Protein AF-A0A350NQ78-F1 (afdb_monomer_lite)

Sequence (139 aa):
MKTLLLFENHPPELEDAFKAASVAVRRGGGIVCLCCLPIHCEAYDVAECWHEPMETIKKTALANSLEVEVLFRFYEARRALPERLGAGDIDLVIALQGGGSGNGSSVRPVFQWNRRKEAPCQCALLQIPRAALKEGKNK

Secondary structure (DSSP, 8-state):
-EEEEEEESSPPPHHHHHHHHHHHHTTTSEEEEEEE--GGGGGS-HHHHHHHHHHHHHHHHHTTT--EE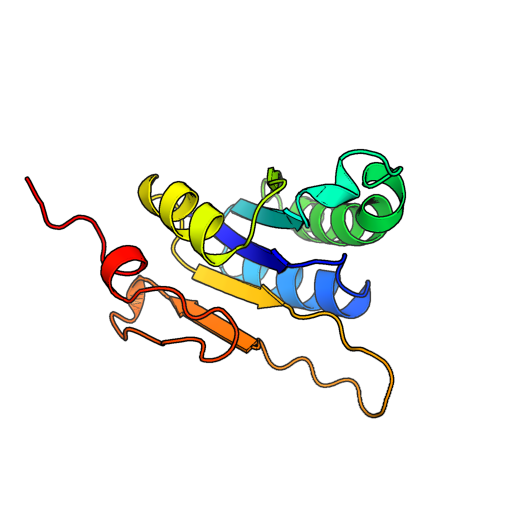EEEESS-HHHHHHHHHTTS-EEEEEEE----S-S------SEEEEGGG------TTT---HHHHS-----

pLDDT: mean 72.46, std 17.83, range [34.81, 94.19]

Radius of gyration: 14.55 Å; chains: 1; bounding box: 42×33×34 Å

Structure (mmCIF, N/CA/C/O backbone):
data_AF-A0A350NQ78-F1
#
_entry.id   AF-A0A350NQ78-F1
#
loop_
_atom_site.group_PDB
_atom_site.id
_atom_site.type_symbol
_atom_site.label_atom_id
_atom_site.label_alt_id
_atom_site.label_comp_id
_atom_site.label_asym_id
_atom_site.label_entity_id
_atom_site.label_seq_id
_atom_site.pdbx_PDB_ins_code
_atom_site.Cartn_x
_atom_site.Cartn_y
_atom_site.Cartn_z
_atom_site.occupancy
_atom_site.B_iso_or_equiv
_atom_site.auth_seq_id
_atom_site.auth_comp_id
_atom_site.auth_asym_id
_atom_site.auth_atom_id
_atom_site.pdbx_PDB_model_num
ATOM 1 N N . MET A 1 1 ? -9.685 -4.800 9.639 1.00 85.00 1 MET A N 1
ATOM 2 C CA . MET A 1 1 ? -9.695 -3.818 8.530 1.00 85.00 1 MET A CA 1
ATOM 3 C C . MET A 1 1 ? -8.286 -3.293 8.343 1.00 85.00 1 MET A C 1
ATOM 5 O O . MET A 1 1 ? -7.628 -3.048 9.349 1.00 85.00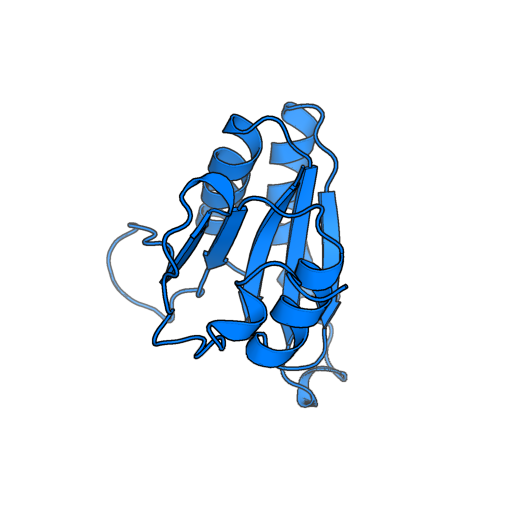 1 MET A O 1
ATOM 9 N N . LYS A 1 2 ? -7.819 -3.180 7.099 1.00 91.75 2 LYS A N 1
ATOM 10 C CA . LYS A 1 2 ? -6.434 -2.844 6.756 1.00 91.75 2 LYS A CA 1
ATOM 11 C C . LYS A 1 2 ? -6.351 -1.640 5.810 1.00 91.75 2 LYS A C 1
ATOM 13 O O . LYS A 1 2 ? -7.260 -1.402 5.013 1.00 91.75 2 LYS A O 1
ATOM 18 N N . THR A 1 3 ? -5.231 -0.923 5.875 1.00 90.38 3 THR A N 1
ATOM 19 C CA . THR A 1 3 ? -4.853 0.112 4.902 1.00 90.38 3 THR A CA 1
ATOM 20 C C . THR A 1 3 ? -3.876 -0.474 3.889 1.00 90.38 3 THR A C 1
ATOM 22 O O . THR A 1 3 ? -2.850 -1.026 4.273 1.00 90.38 3 THR A O 1
ATOM 25 N N . LEU A 1 4 ? -4.172 -0.332 2.601 1.00 92.50 4 LEU A N 1
ATOM 26 C CA . LEU A 1 4 ? -3.308 -0.753 1.507 1.00 92.50 4 LEU A CA 1
ATOM 27 C C . LEU A 1 4 ? -2.464 0.426 1.013 1.00 92.50 4 LEU A C 1
ATOM 29 O O . LEU A 1 4 ? -3.003 1.454 0.607 1.00 92.50 4 LEU A O 1
ATOM 33 N N . LEU A 1 5 ? -1.147 0.260 1.028 1.00 91.00 5 LEU A N 1
ATOM 34 C CA . LEU A 1 5 ? -0.170 1.152 0.420 1.00 91.00 5 LEU A CA 1
ATOM 35 C C . LEU A 1 5 ? 0.221 0.562 -0.934 1.00 91.00 5 LEU A C 1
ATOM 37 O O . LEU A 1 5 ? 0.800 -0.520 -0.992 1.00 91.00 5 LEU A O 1
ATOM 41 N N . LEU A 1 6 ? -0.159 1.232 -2.016 1.00 87.75 6 LEU A N 1
ATOM 42 C CA . LEU A 1 6 ? 0.116 0.792 -3.378 1.00 87.75 6 LEU A CA 1
ATOM 43 C C . LEU A 1 6 ? 1.356 1.509 -3.904 1.00 87.75 6 LEU A C 1
ATOM 45 O O . LEU A 1 6 ? 1.389 2.740 -3.943 1.00 87.75 6 LEU A O 1
ATOM 49 N N . PHE A 1 7 ? 2.320 0.721 -4.362 1.00 84.12 7 PHE A N 1
ATOM 50 C CA . PHE A 1 7 ? 3.548 1.184 -4.991 1.00 84.12 7 PHE A CA 1
ATOM 51 C C . PHE A 1 7 ? 3.650 0.566 -6.378 1.00 84.12 7 PHE A C 1
ATOM 53 O O . PHE A 1 7 ? 3.438 -0.637 -6.535 1.00 84.12 7 PHE A O 1
ATOM 60 N N . GLU A 1 8 ? 3.973 1.371 -7.383 1.00 78.38 8 GLU A N 1
ATOM 61 C CA . GLU A 1 8 ? 4.083 0.906 -8.762 1.00 78.38 8 GLU A CA 1
ATOM 62 C C . GLU A 1 8 ? 5.439 1.291 -9.354 1.00 78.38 8 GLU A C 1
ATOM 64 O O . GLU A 1 8 ? 5.908 2.417 -9.192 1.00 78.38 8 GLU A O 1
ATOM 69 N N . ASN A 1 9 ? 6.060 0.348 -10.059 1.00 72.94 9 ASN A N 1
ATOM 70 C CA . ASN A 1 9 ? 7.323 0.449 -10.794 1.00 72.94 9 ASN A CA 1
ATOM 71 C C . ASN A 1 9 ? 8.597 0.626 -9.956 1.00 72.94 9 ASN A C 1
ATOM 73 O O . ASN A 1 9 ? 9.659 0.194 -10.396 1.00 72.94 9 ASN A O 1
ATOM 77 N N . HIS A 1 10 ? 8.522 1.231 -8.774 1.00 73.12 10 HIS A N 1
ATOM 78 C CA . HIS A 1 10 ? 9.692 1.593 -7.978 1.00 73.12 10 HIS A CA 1
ATOM 79 C C . HIS A 1 10 ? 9.346 1.738 -6.491 1.00 73.12 10 HIS A C 1
ATOM 81 O O . HIS A 1 10 ? 8.189 2.028 -6.158 1.00 73.12 10 HIS A O 1
ATOM 87 N N . PRO A 1 11 ? 10.330 1.526 -5.596 1.00 76.50 11 PRO A N 1
ATOM 88 C CA . PRO A 1 11 ? 10.147 1.775 -4.176 1.00 76.50 11 PRO A CA 1
ATOM 89 C C . PRO A 1 11 ? 9.880 3.268 -3.911 1.00 76.50 11 PRO A C 1
ATOM 91 O O . PRO A 1 11 ? 10.403 4.123 -4.630 1.00 76.50 11 PRO A O 1
ATOM 94 N N . PRO A 1 12 ? 9.080 3.605 -2.884 1.00 78.94 12 PRO A N 1
ATOM 95 C CA . PRO A 1 12 ? 8.903 4.991 -2.464 1.00 78.94 12 PRO A CA 1
ATOM 96 C C . PRO A 1 12 ? 10.183 5.520 -1.802 1.00 78.94 12 PRO A C 1
ATOM 98 O O . PRO A 1 12 ? 10.988 4.749 -1.273 1.00 78.94 12 PRO A O 1
ATOM 101 N N . GLU A 1 13 ? 10.327 6.841 -1.734 1.00 82.88 13 GLU A N 1
ATOM 102 C CA . GLU A 1 13 ? 11.330 7.452 -0.862 1.00 82.88 13 GLU A CA 1
ATOM 103 C C . GLU A 1 13 ? 11.038 7.131 0.618 1.00 82.88 13 GLU A C 1
ATOM 105 O O . GLU A 1 13 ? 9.894 6.880 1.015 1.00 82.88 13 GLU A O 1
ATOM 110 N N . LEU A 1 14 ? 12.070 7.161 1.470 1.00 84.25 14 LEU A N 1
ATOM 111 C CA . LEU A 1 14 ? 11.932 6.843 2.900 1.00 84.25 14 LEU A CA 1
ATOM 112 C C . LEU A 1 14 ? 10.957 7.785 3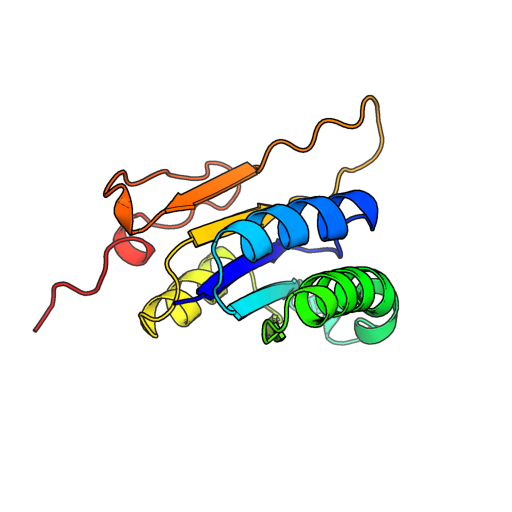.622 1.00 84.25 14 LEU A C 1
ATOM 114 O O . LEU A 1 14 ? 10.168 7.343 4.461 1.00 84.25 14 LEU A O 1
ATOM 118 N N . GLU A 1 15 ? 10.978 9.077 3.281 1.00 82.88 15 GLU A N 1
ATOM 119 C CA . GLU A 1 15 ? 10.063 10.068 3.859 1.00 82.88 15 GLU A CA 1
ATOM 120 C C . GLU A 1 15 ? 8.599 9.757 3.493 1.00 82.88 15 GLU A C 1
ATOM 122 O O . GLU A 1 15 ? 7.700 9.852 4.336 1.00 82.88 15 GLU A O 1
ATOM 127 N N . ASP A 1 16 ? 8.361 9.313 2.259 1.00 80.94 16 ASP A N 1
ATOM 128 C CA . ASP A 1 16 ? 7.032 8.971 1.750 1.00 80.94 16 ASP A CA 1
ATOM 129 C C . ASP A 1 16 ? 6.499 7.695 2.394 1.00 80.94 16 ASP A C 1
ATOM 131 O O . ASP A 1 16 ? 5.343 7.641 2.831 1.00 80.94 16 ASP A O 1
ATOM 135 N N . ALA A 1 17 ? 7.367 6.689 2.520 1.00 84.38 17 ALA A N 1
ATOM 136 C CA . ALA A 1 17 ? 7.086 5.453 3.231 1.00 84.38 17 ALA A CA 1
ATOM 137 C C . ALA A 1 17 ? 6.670 5.736 4.686 1.00 84.38 17 ALA A C 1
ATOM 139 O O . ALA A 1 17 ? 5.647 5.228 5.157 1.00 84.38 17 ALA A O 1
ATOM 140 N N . PHE A 1 18 ? 7.402 6.618 5.378 1.00 86.50 18 PHE A N 1
ATOM 141 C CA . PHE A 1 18 ? 7.089 7.037 6.744 1.00 86.50 18 PHE A CA 1
ATOM 142 C C . PHE A 1 18 ? 5.752 7.790 6.845 1.00 86.50 18 PHE A C 1
ATOM 144 O O . PHE A 1 18 ? 4.925 7.487 7.715 1.00 86.50 18 PHE A O 1
ATOM 151 N N . LYS A 1 19 ? 5.501 8.759 5.953 1.00 84.38 19 LYS A N 1
ATOM 152 C CA . LYS A 1 19 ? 4.249 9.538 5.930 1.00 84.38 19 LYS A CA 1
ATOM 153 C C . LYS A 1 19 ? 3.038 8.638 5.689 1.00 84.38 19 LYS A C 1
ATOM 155 O O . LYS A 1 19 ? 2.048 8.736 6.417 1.00 84.38 19 LYS A O 1
ATOM 160 N N . ALA A 1 20 ? 3.113 7.736 4.713 1.00 83.62 20 ALA A N 1
ATOM 161 C CA . ALA A 1 20 ? 2.026 6.810 4.410 1.00 83.62 20 ALA A CA 1
ATOM 162 C C . ALA A 1 20 ? 1.768 5.819 5.553 1.00 83.62 20 ALA A C 1
ATOM 164 O O . ALA A 1 20 ? 0.612 5.631 5.945 1.00 83.62 20 ALA A O 1
ATOM 165 N N . ALA A 1 21 ? 2.825 5.261 6.151 1.00 87.56 21 ALA A N 1
ATOM 166 C CA . ALA A 1 21 ? 2.702 4.410 7.331 1.00 87.56 21 ALA A CA 1
ATOM 167 C C . ALA A 1 21 ? 2.062 5.161 8.509 1.00 87.56 21 ALA A C 1
ATOM 169 O O . ALA A 1 21 ? 1.158 4.634 9.150 1.00 87.56 21 ALA A O 1
ATOM 170 N N . SER A 1 22 ? 2.438 6.420 8.744 1.00 87.56 22 SER A N 1
ATOM 171 C CA . SER A 1 22 ? 1.846 7.258 9.796 1.00 87.56 22 SER A CA 1
ATOM 172 C C . SER A 1 22 ? 0.345 7.497 9.594 1.00 87.56 22 SER A C 1
ATOM 174 O O . SER A 1 22 ? -0.424 7.499 10.557 1.00 87.56 22 SER A O 1
ATOM 176 N N . VAL A 1 23 ? -0.104 7.684 8.347 1.00 85.50 23 VAL A N 1
ATOM 177 C CA . VAL A 1 23 ? -1.537 7.805 8.027 1.00 85.50 23 VAL A CA 1
ATOM 178 C C . VAL A 1 23 ? -2.269 6.487 8.277 1.00 85.50 23 VAL A C 1
ATOM 180 O O . VAL A 1 23 ? -3.350 6.499 8.869 1.00 85.50 23 VAL A O 1
ATOM 183 N N . ALA A 1 24 ? -1.690 5.364 7.848 1.00 86.44 24 ALA A N 1
ATOM 184 C CA . ALA A 1 24 ? -2.260 4.035 8.056 1.00 86.44 24 ALA A CA 1
ATOM 185 C C . ALA A 1 24 ? -2.377 3.698 9.553 1.00 86.44 24 ALA A C 1
ATOM 187 O O . ALA A 1 24 ? -3.436 3.274 10.017 1.00 86.44 24 ALA A O 1
ATOM 188 N N . VAL A 1 25 ? -1.327 3.991 10.322 1.00 89.62 25 VAL A N 1
ATOM 189 C CA . VAL A 1 25 ? -1.254 3.769 11.769 1.00 89.62 25 VAL A CA 1
ATOM 190 C C . VAL A 1 25 ? -2.372 4.476 12.528 1.00 89.62 25 VAL A C 1
ATOM 192 O O . VAL A 1 25 ? -3.028 3.865 13.369 1.00 89.62 25 VAL A O 1
ATOM 195 N N . ARG A 1 26 ? -2.651 5.747 12.207 1.00 86.50 26 ARG A N 1
ATOM 196 C CA . ARG A 1 26 ? -3.705 6.536 12.877 1.00 86.50 26 ARG A CA 1
ATOM 197 C C . ARG A 1 26 ? -5.105 5.934 12.730 1.00 86.50 26 ARG A C 1
ATOM 199 O O . ARG A 1 26 ? -6.016 6.342 13.444 1.00 86.50 26 ARG A O 1
ATOM 206 N N . ARG A 1 27 ? -5.301 4.994 11.801 1.00 82.56 27 ARG A N 1
ATOM 207 C CA . ARG A 1 27 ? -6.574 4.282 11.623 1.00 82.56 27 ARG A CA 1
ATOM 208 C C . ARG A 1 27 ? -6.707 3.039 12.500 1.00 82.56 27 ARG A C 1
ATOM 210 O O . ARG A 1 27 ? -7.818 2.528 12.601 1.00 82.56 27 ARG A O 1
ATOM 217 N N . GLY A 1 28 ? -5.622 2.565 13.115 1.00 79.81 28 GLY A N 1
ATOM 218 C CA . GLY A 1 28 ? -5.645 1.434 14.046 1.00 79.81 28 GLY A CA 1
ATOM 219 C C . GLY A 1 28 ? -5.944 0.077 13.396 1.00 79.81 28 GLY A C 1
ATOM 220 O O . GLY A 1 28 ? -6.584 -0.764 14.017 1.00 79.81 28 GLY A O 1
ATOM 221 N N . GLY A 1 29 ? -5.529 -0.134 12.141 1.00 85.88 29 GLY A N 1
ATOM 222 C CA . GLY A 1 29 ? -5.681 -1.402 11.415 1.00 85.88 29 GLY A CA 1
ATOM 223 C C . GLY A 1 29 ? -4.382 -1.829 10.728 1.00 85.88 29 GLY A C 1
ATOM 224 O O . GLY A 1 29 ? -3.494 -1.003 10.544 1.00 85.88 29 GLY A O 1
ATOM 225 N N . GLY A 1 30 ? -4.267 -3.103 10.340 1.00 91.75 30 GLY A N 1
ATOM 226 C CA . GLY A 1 30 ? -3.057 -3.625 9.688 1.00 91.75 30 GLY A CA 1
ATOM 227 C C . GLY A 1 30 ? -2.712 -2.903 8.378 1.00 91.75 30 GLY A C 1
ATOM 228 O O . GLY A 1 30 ? -3.565 -2.264 7.757 1.00 91.75 30 GLY A O 1
ATOM 229 N N . ILE A 1 31 ? -1.461 -3.015 7.945 1.00 94.06 31 ILE A N 1
ATOM 230 C CA . ILE A 1 31 ? -0.953 -2.395 6.718 1.00 94.06 31 ILE A CA 1
ATOM 231 C C . ILE A 1 31 ? -0.689 -3.482 5.677 1.00 94.06 31 ILE A C 1
ATOM 233 O O . ILE A 1 31 ? -0.119 -4.521 5.990 1.00 94.06 31 ILE A O 1
ATOM 237 N N . VAL A 1 32 ? -1.083 -3.237 4.431 1.00 94.19 32 VAL A N 1
ATOM 238 C CA . VAL A 1 32 ? -0.725 -4.073 3.280 1.00 94.19 32 VAL A CA 1
ATOM 239 C C . VAL A 1 32 ? 0.092 -3.233 2.315 1.00 94.19 32 VAL A C 1
ATOM 241 O O . VAL A 1 32 ? -0.438 -2.299 1.727 1.00 94.19 32 VAL A O 1
ATOM 244 N N . CYS A 1 33 ? 1.360 -3.558 2.118 1.00 92.00 33 CYS A N 1
ATOM 245 C CA . CYS A 1 33 ? 2.179 -2.981 1.060 1.00 92.00 33 CYS A CA 1
ATOM 246 C C . CYS A 1 33 ? 1.996 -3.816 -0.210 1.00 92.00 33 CYS A C 1
ATOM 248 O O . CYS A 1 33 ? 2.390 -4.978 -0.241 1.00 92.00 33 CYS A O 1
ATOM 250 N N . LEU A 1 34 ? 1.391 -3.241 -1.247 1.00 90.81 34 LEU A N 1
ATOM 251 C CA . LEU A 1 34 ? 1.248 -3.862 -2.559 1.00 90.81 34 LEU A CA 1
ATOM 252 C C . LEU A 1 34 ? 2.275 -3.250 -3.518 1.00 90.81 34 LEU A C 1
ATOM 254 O O . LEU A 1 34 ? 2.086 -2.140 -4.012 1.00 90.81 34 LEU A O 1
ATOM 258 N N . CYS A 1 35 ? 3.354 -3.986 -3.762 1.00 87.00 35 CYS A N 1
ATOM 259 C CA . CYS A 1 35 ? 4.497 -3.578 -4.570 1.00 87.00 35 CYS A CA 1
ATOM 260 C C . CYS A 1 35 ? 4.371 -4.181 -5.975 1.00 87.00 35 CYS A C 1
ATOM 262 O O . CYS A 1 35 ? 4.628 -5.370 -6.174 1.00 87.00 35 CYS A O 1
ATOM 264 N N . CYS A 1 36 ? 3.937 -3.374 -6.942 1.00 82.50 36 CYS A N 1
ATOM 265 C CA . CYS A 1 36 ? 3.736 -3.780 -8.331 1.00 82.50 36 CYS A CA 1
ATOM 266 C C . CYS A 1 36 ? 4.964 -3.416 -9.170 1.00 82.50 36 CYS A C 1
ATOM 268 O O . CYS A 1 36 ? 5.345 -2.249 -9.247 1.00 82.50 36 CYS A O 1
ATOM 270 N N . LEU A 1 37 ? 5.576 -4.411 -9.800 1.00 76.06 37 LEU A N 1
ATOM 271 C CA . LEU A 1 37 ? 6.805 -4.304 -10.575 1.00 76.06 37 LEU A CA 1
ATOM 272 C C . LEU A 1 37 ? 6.549 -4.633 -12.050 1.00 76.06 37 LEU A C 1
ATOM 274 O O . LEU A 1 37 ? 5.671 -5.448 -12.351 1.00 76.06 37 LEU A O 1
ATOM 278 N N . PRO A 1 38 ? 7.336 -4.061 -12.977 1.00 65.12 38 PRO A N 1
ATOM 279 C CA . PRO A 1 38 ? 7.318 -4.477 -14.371 1.00 65.12 38 PRO A CA 1
ATOM 280 C C . PRO A 1 38 ? 7.678 -5.964 -14.488 1.00 65.12 38 PRO A C 1
ATOM 282 O O . PRO A 1 38 ? 8.580 -6.436 -13.797 1.00 65.12 38 PRO A O 1
ATOM 285 N N . ILE A 1 39 ? 7.037 -6.684 -15.414 1.00 57.97 39 ILE A N 1
ATOM 286 C CA . ILE A 1 39 ? 7.305 -8.113 -15.696 1.00 57.97 39 ILE A CA 1
ATOM 287 C C . ILE A 1 39 ? 8.797 -8.354 -16.014 1.00 57.97 39 ILE A C 1
ATOM 289 O O . ILE A 1 39 ? 9.357 -9.392 -15.688 1.00 57.97 39 ILE A O 1
ATOM 293 N N . HIS A 1 40 ? 9.488 -7.365 -16.589 1.00 56.56 40 HIS A N 1
ATOM 294 C CA . HIS A 1 40 ? 10.915 -7.457 -16.918 1.00 56.56 40 HIS A CA 1
ATOM 295 C C . HIS A 1 40 ? 11.861 -7.328 -15.710 1.00 56.56 40 HIS A C 1
ATOM 297 O O . HIS A 1 40 ? 13.060 -7.555 -15.852 1.00 56.56 40 HIS A O 1
ATOM 303 N N . CYS A 1 41 ? 11.349 -6.975 -14.527 1.00 52.66 41 CYS A N 1
ATOM 304 C CA . CYS A 1 41 ? 12.134 -6.876 -13.295 1.00 52.66 41 CYS A CA 1
ATOM 305 C C . CYS A 1 41 ? 12.262 -8.209 -12.540 1.00 52.66 41 CYS A C 1
ATOM 307 O O . CYS A 1 41 ? 12.917 -8.230 -11.502 1.00 52.66 41 CYS A O 1
ATOM 309 N N . GLU A 1 42 ? 11.711 -9.317 -13.057 1.00 52.22 42 GLU A N 1
ATOM 310 C CA . GLU A 1 42 ? 11.891 -10.670 -12.494 1.00 52.22 42 GLU A CA 1
ATOM 311 C C . GLU A 1 42 ? 13.374 -11.095 -12.375 1.00 52.22 42 GLU A C 1
ATOM 313 O O . GLU A 1 42 ? 13.681 -12.044 -11.659 1.00 52.22 42 GLU A O 1
ATOM 318 N N . ALA A 1 43 ? 14.297 -10.385 -13.040 1.00 48.59 43 ALA A N 1
ATOM 319 C CA . ALA A 1 43 ? 15.722 -10.715 -13.112 1.00 48.59 43 ALA A CA 1
ATOM 320 C C . ALA A 1 43 ? 16.656 -9.891 -12.197 1.00 48.59 43 ALA A C 1
ATOM 322 O O . ALA A 1 43 ? 17.849 -10.184 -12.161 1.00 48.59 43 ALA A O 1
ATOM 323 N N . TYR A 1 44 ? 16.167 -8.868 -11.487 1.00 47.50 44 TYR A N 1
ATOM 324 C CA . TYR A 1 44 ? 17.013 -8.000 -10.653 1.00 47.50 44 TYR A CA 1
ATOM 325 C C . TYR A 1 44 ? 16.734 -8.180 -9.163 1.00 47.50 44 TYR A C 1
ATOM 327 O O . TYR A 1 44 ? 15.669 -8.650 -8.775 1.00 47.50 44 TYR A O 1
ATOM 335 N N . ASP A 1 45 ? 17.703 -7.779 -8.342 1.00 56.97 45 ASP A N 1
ATOM 336 C CA . ASP A 1 45 ? 17.718 -7.785 -6.875 1.00 56.97 45 ASP A CA 1
ATOM 337 C C . ASP A 1 45 ? 16.663 -6.827 -6.272 1.00 56.97 45 ASP A C 1
ATOM 339 O O . ASP A 1 45 ? 16.942 -5.900 -5.514 1.00 56.97 45 ASP A O 1
ATOM 343 N N . VAL A 1 46 ? 15.397 -7.014 -6.657 1.00 55.22 46 VAL A N 1
ATOM 344 C CA . VAL A 1 46 ? 14.226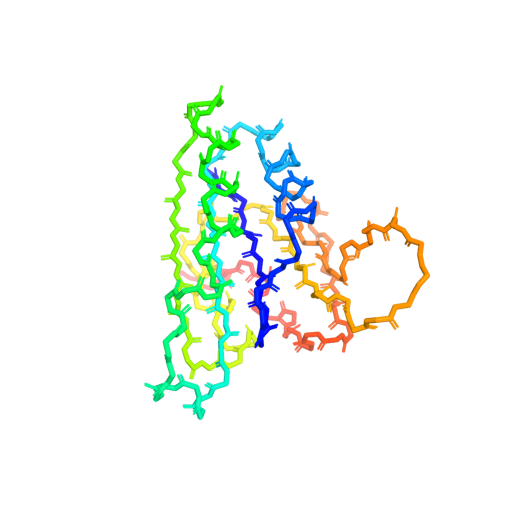 -6.233 -6.236 1.00 55.22 46 VAL A CA 1
ATOM 345 C C . VAL A 1 46 ? 14.093 -6.236 -4.709 1.00 55.22 46 VAL A C 1
ATOM 347 O O . VAL A 1 46 ? 13.491 -5.336 -4.135 1.00 55.22 46 VAL A O 1
ATOM 350 N N . ALA A 1 47 ? 14.685 -7.211 -4.019 1.00 59.75 47 ALA A N 1
ATOM 351 C CA . ALA A 1 47 ? 14.717 -7.236 -2.567 1.00 59.75 47 ALA A CA 1
ATOM 352 C C . ALA A 1 47 ? 15.495 -6.049 -1.965 1.00 59.75 47 ALA A C 1
ATOM 354 O O . ALA A 1 47 ? 15.036 -5.49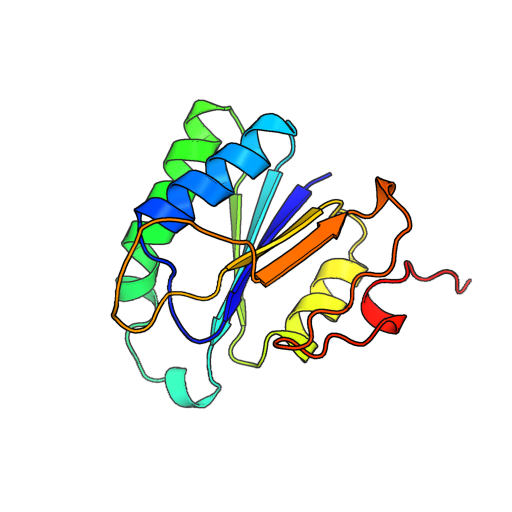0 -0.969 1.00 59.75 47 ALA A O 1
ATOM 355 N N . GLU A 1 48 ? 16.617 -5.626 -2.560 1.00 67.62 48 GLU A N 1
ATOM 356 C CA . GLU A 1 48 ? 17.506 -4.627 -1.948 1.00 67.62 48 GLU A CA 1
ATOM 357 C C . GLU A 1 48 ? 16.930 -3.209 -2.006 1.00 67.62 48 GLU A C 1
ATOM 359 O O . GLU A 1 48 ? 16.847 -2.530 -0.983 1.00 67.62 48 GLU A O 1
ATOM 364 N N . CYS A 1 49 ? 16.453 -2.760 -3.171 1.00 70.81 49 CYS A N 1
ATOM 365 C CA . CYS A 1 49 ? 15.941 -1.392 -3.307 1.00 70.81 49 CYS A CA 1
ATOM 366 C C . CYS A 1 49 ? 14.603 -1.170 -2.578 1.00 70.81 49 CYS A C 1
ATOM 368 O O . CYS A 1 49 ? 14.270 -0.042 -2.216 1.00 70.81 49 CYS A O 1
ATOM 370 N N . TRP A 1 50 ? 13.850 -2.240 -2.307 1.00 79.69 50 TRP A N 1
ATOM 371 C CA . TRP A 1 50 ? 12.617 -2.187 -1.518 1.00 79.69 50 TRP A CA 1
ATOM 372 C C . TRP A 1 50 ? 12.849 -2.412 -0.021 1.00 79.69 50 TRP A C 1
ATOM 374 O O . TRP A 1 50 ? 11.939 -2.155 0.769 1.00 79.69 50 TRP A O 1
ATOM 384 N N . HIS A 1 51 ? 14.040 -2.853 0.390 1.00 84.56 51 HIS A N 1
ATOM 385 C CA . HIS A 1 51 ? 14.333 -3.185 1.781 1.00 84.56 51 HIS A CA 1
ATOM 386 C C . HIS A 1 51 ? 14.143 -1.983 2.714 1.00 84.56 51 HIS A C 1
ATOM 388 O O . HIS A 1 51 ? 13.312 -2.039 3.621 1.00 84.56 51 HIS A O 1
ATOM 394 N N . GLU A 1 52 ? 14.852 -0.873 2.490 1.00 86.56 52 GLU A N 1
ATOM 395 C CA . GLU A 1 52 ? 14.824 0.268 3.418 1.00 86.56 52 GLU A CA 1
ATOM 396 C C . GLU A 1 52 ? 13.436 0.924 3.550 1.00 86.56 52 GLU A C 1
ATOM 398 O O . GLU A 1 52 ? 13.004 1.201 4.681 1.00 86.56 52 GLU A O 1
ATOM 403 N N . PRO A 1 53 ? 12.672 1.127 2.457 1.00 85.62 53 PRO A N 1
ATOM 404 C CA . PRO A 1 5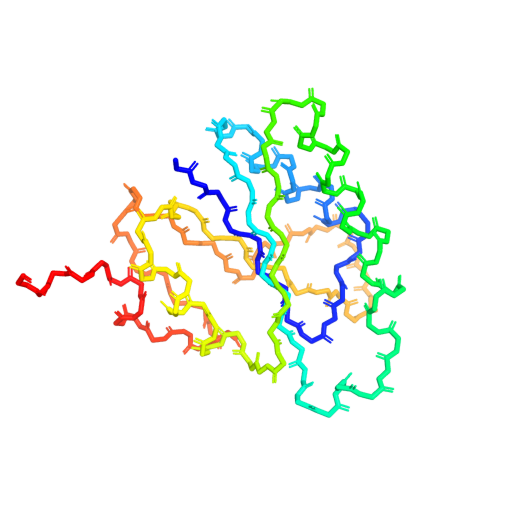3 ? 11.323 1.667 2.570 1.00 85.62 53 PRO A CA 1
ATOM 405 C C . PRO A 1 53 ? 10.355 0.695 3.251 1.00 85.62 53 PRO A C 1
ATOM 407 O O . PRO A 1 53 ? 9.523 1.123 4.056 1.00 85.62 53 PRO A O 1
ATOM 410 N N . MET A 1 54 ? 10.473 -0.616 3.004 1.00 89.44 54 MET A N 1
ATOM 411 C CA . MET A 1 54 ? 9.646 -1.606 3.702 1.00 89.44 54 MET A CA 1
ATOM 412 C C . MET A 1 54 ? 9.994 -1.687 5.190 1.00 89.44 54 MET A C 1
ATOM 414 O O . MET A 1 54 ? 9.088 -1.745 6.020 1.00 89.44 54 MET A O 1
ATOM 418 N N . GLU A 1 55 ? 11.274 -1.619 5.554 1.00 91.75 55 GLU A N 1
ATOM 419 C CA . GLU A 1 55 ? 11.710 -1.554 6.952 1.00 91.75 55 GLU A CA 1
ATOM 420 C C . GLU A 1 55 ? 11.211 -0.285 7.650 1.00 91.75 55 GLU A C 1
ATOM 422 O O . GLU A 1 55 ? 10.786 -0.337 8.805 1.00 91.75 55 GLU A O 1
ATOM 427 N N . THR A 1 56 ? 11.170 0.847 6.947 1.00 91.44 56 THR A N 1
ATOM 428 C CA . THR A 1 56 ? 10.587 2.094 7.467 1.00 91.44 56 THR A CA 1
ATOM 429 C C . THR A 1 56 ? 9.106 1.926 7.805 1.00 91.44 56 THR A C 1
ATOM 431 O O . THR A 1 56 ? 8.660 2.319 8.889 1.00 91.44 56 THR A O 1
ATOM 434 N N . ILE A 1 57 ? 8.339 1.284 6.920 1.00 91.12 57 ILE A N 1
ATOM 435 C CA . ILE A 1 57 ? 6.914 1.014 7.149 1.00 91.12 57 ILE A CA 1
ATOM 436 C C . ILE A 1 57 ? 6.734 0.034 8.310 1.00 91.12 57 ILE A C 1
ATOM 438 O O . ILE A 1 57 ? 5.945 0.304 9.216 1.00 91.12 57 ILE A O 1
ATOM 442 N N . LYS A 1 58 ? 7.498 -1.066 8.330 1.00 93.06 58 LYS A N 1
ATOM 443 C CA . LYS A 1 58 ? 7.449 -2.072 9.401 1.00 93.06 58 LYS A CA 1
ATOM 444 C C . LYS A 1 58 ? 7.777 -1.480 10.764 1.00 93.06 58 LYS A C 1
ATOM 446 O O . LYS A 1 58 ? 7.028 -1.714 11.704 1.00 93.06 58 LYS A O 1
ATOM 451 N N . LYS A 1 59 ? 8.839 -0.676 10.882 1.00 93.38 59 LYS A N 1
ATOM 452 C CA . LYS A 1 59 ? 9.203 -0.000 12.141 1.00 93.38 59 LYS A CA 1
ATOM 453 C C . LYS A 1 59 ? 8.086 0.922 12.623 1.00 93.38 59 LYS A C 1
ATOM 455 O O . LYS A 1 59 ? 7.724 0.890 13.797 1.00 93.38 59 LYS A O 1
ATOM 460 N N . THR A 1 60 ? 7.509 1.701 11.709 1.00 91.25 60 THR A N 1
ATOM 461 C CA . THR A 1 60 ? 6.405 2.621 12.022 1.00 91.25 60 THR A CA 1
ATOM 462 C C . THR A 1 60 ? 5.157 1.865 12.492 1.00 91.25 60 THR A C 1
ATOM 464 O O . THR A 1 60 ? 4.517 2.264 13.464 1.00 91.25 60 THR A O 1
ATOM 467 N N . ALA A 1 61 ? 4.828 0.745 11.846 1.00 91.31 61 ALA A N 1
ATOM 468 C CA . ALA A 1 61 ? 3.707 -0.112 12.220 1.00 91.31 61 ALA A CA 1
ATOM 469 C C . ALA A 1 61 ? 3.937 -0.839 13.554 1.00 91.31 61 ALA A C 1
ATOM 471 O O . ALA A 1 61 ? 3.052 -0.839 14.410 1.00 91.31 61 ALA A O 1
ATOM 472 N N . LEU A 1 62 ? 5.139 -1.389 13.761 1.00 91.12 62 LEU A N 1
ATOM 473 C CA . LEU A 1 62 ? 5.532 -2.101 14.978 1.00 91.12 62 LEU A CA 1
ATOM 474 C C . LEU A 1 62 ? 5.453 -1.198 16.209 1.00 91.12 62 LEU A C 1
ATOM 476 O O . LEU A 1 62 ? 4.910 -1.609 17.232 1.00 91.12 62 LEU A O 1
ATOM 480 N N . ALA A 1 63 ? 5.908 0.054 16.092 1.00 91.06 63 ALA A N 1
ATOM 481 C CA . ALA A 1 63 ? 5.785 1.057 17.153 1.00 91.06 63 ALA A CA 1
ATOM 482 C C . ALA A 1 63 ? 4.326 1.308 17.585 1.00 91.06 63 ALA A C 1
ATOM 484 O O . ALA A 1 63 ? 4.083 1.842 18.663 1.00 91.06 63 ALA A O 1
ATOM 485 N N . ASN A 1 64 ? 3.357 0.904 16.761 1.00 90.69 64 ASN A N 1
ATOM 486 C CA . ASN A 1 64 ? 1.926 1.044 17.006 1.00 90.69 64 ASN A CA 1
ATOM 487 C C . ASN A 1 64 ? 1.205 -0.310 17.117 1.00 90.69 64 ASN A C 1
ATOM 489 O O . ASN A 1 64 ? -0.022 -0.349 17.082 1.00 90.69 64 ASN A O 1
ATOM 493 N N . SER A 1 65 ? 1.949 -1.413 17.272 1.00 91.50 65 SER A N 1
ATOM 494 C CA . SER A 1 65 ? 1.412 -2.779 17.387 1.00 91.50 65 SER A CA 1
ATOM 495 C C . SER A 1 65 ? 0.526 -3.206 16.207 1.00 91.50 65 SER A C 1
ATOM 497 O O . SER A 1 65 ? -0.463 -3.915 16.387 1.00 91.50 65 SER A O 1
ATOM 499 N N . LEU A 1 66 ? 0.861 -2.762 14.993 1.00 91.38 66 LEU A N 1
ATOM 500 C CA . LEU A 1 66 ? 0.139 -3.120 13.772 1.00 91.38 66 LEU A CA 1
ATOM 501 C C . LEU A 1 66 ? 0.930 -4.128 12.939 1.00 91.38 66 LEU A C 1
ATOM 503 O O . LEU A 1 66 ? 2.145 -4.012 12.782 1.00 91.38 66 LEU A O 1
ATOM 507 N N . GLU A 1 67 ? 0.217 -5.088 12.355 1.00 92.50 67 GLU A N 1
ATOM 508 C CA . GLU A 1 67 ? 0.787 -6.049 11.412 1.00 92.50 67 GLU A CA 1
ATOM 509 C C . GLU A 1 67 ? 1.028 -5.413 10.038 1.00 92.50 67 GLU A C 1
ATOM 511 O O . GLU A 1 67 ? 0.231 -4.590 9.575 1.00 92.50 67 GLU A O 1
ATOM 516 N N . VAL A 1 68 ? 2.103 -5.839 9.369 1.00 93.25 68 VAL A N 1
ATOM 517 C CA . VAL A 1 68 ? 2.440 -5.432 7.999 1.00 93.25 68 VAL A CA 1
ATOM 518 C C . VAL A 1 68 ? 2.547 -6.660 7.107 1.00 93.25 68 VAL A C 1
ATOM 520 O O . VAL A 1 68 ? 3.351 -7.555 7.351 1.00 93.25 68 VAL A O 1
ATOM 523 N N . GLU A 1 69 ? 1.761 -6.669 6.040 1.00 93.69 69 GLU A N 1
ATOM 524 C CA . GLU A 1 69 ? 1.784 -7.664 4.973 1.00 93.69 69 GLU A CA 1
ATOM 525 C C . GLU A 1 69 ? 2.450 -7.036 3.742 1.00 93.69 69 GLU A C 1
ATOM 527 O O . GLU A 1 69 ? 2.004 -5.989 3.277 1.00 93.69 69 GLU A O 1
ATOM 532 N N . VAL A 1 70 ? 3.512 -7.641 3.204 1.00 90.69 70 VAL A N 1
ATOM 533 C CA . VAL A 1 70 ? 4.195 -7.144 1.994 1.00 90.69 70 VAL A CA 1
ATOM 534 C C . VAL A 1 70 ? 3.941 -8.108 0.842 1.00 90.69 70 VAL A C 1
ATOM 536 O O . VAL A 1 70 ? 4.262 -9.291 0.932 1.00 90.69 70 VAL A O 1
ATOM 539 N N . LEU A 1 71 ? 3.360 -7.602 -0.243 1.00 89.69 71 LEU A N 1
ATOM 540 C CA . LEU A 1 71 ? 2.978 -8.366 -1.423 1.00 89.69 71 LEU A CA 1
ATOM 541 C C . LEU A 1 71 ? 3.692 -7.819 -2.652 1.00 89.69 71 LEU A C 1
ATOM 543 O O . LEU A 1 71 ? 3.380 -6.728 -3.123 1.00 89.69 71 LEU A O 1
ATOM 547 N N . PHE A 1 72 ? 4.591 -8.617 -3.217 1.00 86.31 72 PHE A N 1
ATOM 548 C CA . PHE A 1 72 ? 5.187 -8.333 -4.517 1.00 86.31 72 PHE A CA 1
ATOM 549 C C . PHE A 1 72 ? 4.322 -8.912 -5.640 1.00 86.31 72 PHE A C 1
ATOM 551 O O . PHE A 1 72 ? 3.823 -10.039 -5.539 1.00 86.31 72 PHE A O 1
ATOM 558 N N . ARG A 1 73 ? 4.113 -8.128 -6.700 1.00 86.00 73 ARG A N 1
ATOM 559 C CA . ARG A 1 73 ? 3.426 -8.532 -7.931 1.00 86.00 73 ARG A CA 1
ATOM 560 C C . ARG A 1 73 ? 4.238 -8.083 -9.129 1.00 86.00 73 ARG A C 1
ATOM 562 O O . ARG A 1 73 ? 4.499 -6.899 -9.276 1.00 86.00 73 ARG A O 1
ATOM 569 N N . PHE A 1 74 ? 4.594 -9.013 -10.002 1.00 81.69 74 PHE A N 1
ATOM 570 C CA . PHE A 1 74 ? 5.356 -8.738 -11.224 1.00 81.69 74 PHE A CA 1
ATOM 571 C C . PHE A 1 74 ? 4.420 -8.399 -12.387 1.00 81.69 74 PHE A C 1
ATOM 573 O O . PHE A 1 74 ? 4.520 -8.947 -13.474 1.00 81.69 74 PHE A O 1
ATOM 580 N N . TYR A 1 75 ? 3.419 -7.565 -12.121 1.00 77.44 75 TYR A N 1
ATOM 581 C CA . TYR A 1 75 ? 2.490 -7.029 -13.106 1.00 77.44 75 TYR A CA 1
ATOM 582 C C . TYR A 1 75 ? 1.874 -5.732 -12.577 1.00 77.44 75 TYR A C 1
ATOM 584 O O . TYR A 1 75 ? 1.924 -5.440 -11.383 1.00 77.44 75 TYR A O 1
ATOM 592 N N . GLU A 1 76 ? 1.287 -4.953 -13.482 1.00 75.31 76 GLU A N 1
ATOM 593 C CA . GLU A 1 76 ? 0.801 -3.596 -13.218 1.00 75.31 76 GLU A CA 1
ATOM 594 C C . GLU A 1 76 ? -0.265 -3.525 -12.113 1.00 75.31 76 GLU A C 1
ATOM 596 O O . GLU A 1 76 ? -1.117 -4.415 -11.952 1.00 75.31 76 GLU A O 1
ATOM 601 N N . ALA A 1 77 ? -0.292 -2.387 -11.415 1.00 78.25 77 ALA A N 1
ATOM 602 C CA . ALA A 1 77 ? -1.191 -2.144 -10.292 1.00 78.25 77 ALA A CA 1
ATOM 603 C C . ALA A 1 77 ? -2.672 -2.256 -10.671 1.00 78.25 77 ALA A C 1
ATOM 605 O O . ALA A 1 77 ? -3.489 -2.715 -9.868 1.00 78.25 77 ALA A O 1
ATOM 606 N N . ARG A 1 78 ? -3.025 -1.901 -11.917 1.00 77.00 78 ARG A N 1
ATOM 607 C CA . ARG A 1 78 ? -4.398 -2.002 -12.440 1.00 77.00 78 ARG A CA 1
ATOM 608 C C . ARG A 1 78 ? -4.969 -3.421 -12.393 1.00 77.00 78 ARG A C 1
ATOM 610 O O . ARG A 1 78 ? -6.188 -3.569 -12.355 1.00 77.00 78 ARG A O 1
ATOM 617 N N . ARG A 1 79 ? -4.109 -4.446 -12.387 1.00 78.50 79 ARG A N 1
ATOM 618 C CA . ARG A 1 79 ? -4.498 -5.856 -12.262 1.00 78.50 79 ARG A CA 1
ATOM 619 C C . ARG A 1 79 ? -4.354 -6.364 -10.824 1.00 78.50 79 ARG A C 1
ATOM 621 O O . ARG A 1 79 ? -5.251 -7.046 -10.342 1.00 78.50 79 ARG A O 1
ATOM 628 N N . ALA A 1 80 ? -3.286 -5.987 -10.122 1.00 84.19 80 ALA A N 1
ATOM 629 C CA . ALA A 1 80 ? -3.017 -6.447 -8.755 1.00 84.19 80 ALA A CA 1
ATOM 630 C C . ALA A 1 80 ? -3.990 -5.889 -7.706 1.00 84.19 80 ALA A C 1
ATOM 632 O O . ALA A 1 80 ? -4.394 -6.592 -6.777 1.00 84.19 80 ALA A O 1
ATOM 633 N N . LEU A 1 81 ? -4.380 -4.619 -7.840 1.00 83.50 81 LEU A N 1
ATOM 634 C CA . LEU A 1 81 ? -5.251 -3.967 -6.870 1.00 83.50 81 LEU A CA 1
ATOM 635 C C . LEU A 1 81 ? -6.661 -4.592 -6.816 1.00 83.50 81 LEU A C 1
ATOM 637 O O . LEU A 1 81 ? -7.092 -4.905 -5.706 1.00 83.50 81 LEU A O 1
ATOM 641 N N . PRO A 1 82 ? -7.378 -4.824 -7.940 1.00 80.50 82 PRO A N 1
ATOM 642 C CA . PRO A 1 82 ? -8.671 -5.513 -7.918 1.00 80.50 82 PRO A CA 1
ATOM 643 C C . PRO A 1 82 ? -8.634 -6.873 -7.207 1.00 80.50 82 PRO A C 1
ATOM 645 O O . PRO A 1 82 ? -9.502 -7.157 -6.385 1.00 80.50 82 PRO A O 1
ATOM 648 N N . GLU A 1 83 ? -7.611 -7.691 -7.480 1.00 82.75 83 GLU A N 1
ATOM 649 C CA . GLU A 1 83 ? -7.432 -9.004 -6.844 1.00 82.75 83 GLU A CA 1
ATOM 650 C C . GLU A 1 83 ? -7.310 -8.865 -5.322 1.00 82.75 83 GLU A C 1
ATOM 652 O O . GLU A 1 83 ? -7.954 -9.599 -4.571 1.00 82.75 83 GLU A O 1
ATOM 657 N N . ARG A 1 84 ? -6.535 -7.876 -4.849 1.00 85.31 84 ARG A N 1
ATOM 658 C CA . ARG A 1 84 ? -6.362 -7.645 -3.412 1.00 85.31 84 ARG A CA 1
ATOM 659 C C . ARG A 1 84 ? -7.612 -7.073 -2.748 1.00 85.31 84 ARG A C 1
ATOM 661 O O . ARG A 1 84 ? -7.904 -7.449 -1.612 1.00 85.31 84 ARG A O 1
ATOM 668 N N . LEU A 1 85 ? -8.338 -6.183 -3.425 1.00 83.31 85 LEU A N 1
ATOM 669 C CA . LEU A 1 85 ? -9.592 -5.615 -2.920 1.00 83.31 85 LEU A CA 1
ATOM 670 C C . LEU A 1 85 ? -10.704 -6.668 -2.810 1.00 83.31 85 LEU A C 1
ATOM 672 O O . LEU A 1 85 ? -11.534 -6.568 -1.906 1.00 83.31 85 LEU A O 1
ATOM 676 N N . GLY A 1 86 ? -10.679 -7.706 -3.653 1.00 77.50 86 GLY A N 1
ATOM 677 C CA . GLY A 1 86 ? -11.619 -8.830 -3.606 1.00 77.50 86 GLY A CA 1
ATOM 678 C C . GLY A 1 86 ? -11.640 -9.595 -2.275 1.00 77.50 86 GLY A C 1
ATOM 679 O O . GLY A 1 86 ? -12.658 -10.192 -1.942 1.00 77.50 86 GLY A O 1
ATOM 680 N N . ALA A 1 87 ? -10.572 -9.528 -1.472 1.00 82.38 87 ALA A N 1
ATOM 681 C CA . ALA A 1 87 ? -10.525 -10.149 -0.144 1.00 82.38 87 ALA A CA 1
ATOM 682 C C . ALA A 1 87 ? -11.391 -9.431 0.915 1.00 82.38 87 ALA A C 1
ATOM 684 O O . ALA A 1 87 ? -11.632 -9.977 1.988 1.00 82.38 87 ALA A O 1
ATOM 685 N N . GLY A 1 88 ? -11.846 -8.201 0.645 1.00 83.31 88 GLY A N 1
ATOM 686 C CA . GLY A 1 88 ? -12.825 -7.500 1.483 1.00 83.31 88 GLY A CA 1
ATOM 687 C C . GLY A 1 88 ? -12.322 -6.975 2.837 1.00 83.31 88 GLY A C 1
ATOM 688 O O . GLY A 1 88 ? -13.119 -6.411 3.588 1.00 83.31 88 GLY A O 1
ATOM 689 N N . ASP A 1 89 ? -11.031 -7.096 3.157 1.00 86.94 89 ASP A N 1
ATOM 690 C CA . ASP A 1 89 ? -10.419 -6.632 4.416 1.00 86.94 89 ASP A CA 1
ATOM 691 C C . ASP A 1 89 ? -9.762 -5.237 4.321 1.00 86.94 89 ASP A C 1
ATOM 693 O O . ASP A 1 89 ? -9.387 -4.675 5.355 1.00 86.94 89 ASP A O 1
ATOM 697 N N . ILE A 1 90 ? -9.655 -4.659 3.116 1.00 88.19 90 ILE A N 1
ATOM 698 C CA . ILE A 1 90 ? -9.120 -3.309 2.869 1.00 88.19 90 ILE A CA 1
ATOM 699 C C . ILE A 1 90 ? -10.225 -2.251 2.993 1.00 88.19 90 ILE A C 1
ATOM 701 O O . ILE A 1 90 ? -11.299 -2.376 2.397 1.00 88.19 90 ILE A O 1
ATOM 705 N N . ASP A 1 91 ? -9.951 -1.175 3.735 1.00 84.56 91 ASP A N 1
ATOM 706 C CA . ASP A 1 91 ? -10.878 -0.046 3.899 1.00 84.56 91 ASP A CA 1
ATOM 707 C C . ASP A 1 91 ? -10.324 1.303 3.416 1.00 84.56 91 ASP A C 1
ATOM 709 O O . ASP A 1 91 ? -11.092 2.251 3.219 1.00 84.56 91 ASP A O 1
ATOM 713 N N . LEU A 1 92 ? -9.012 1.371 3.186 1.00 83.56 92 LEU A N 1
ATOM 714 C CA . LEU A 1 92 ? -8.299 2.520 2.649 1.00 83.56 92 LEU A CA 1
ATOM 715 C C . LEU A 1 92 ? -7.208 2.047 1.686 1.00 83.56 92 LEU A C 1
ATOM 717 O O . LEU A 1 92 ? -6.432 1.165 2.031 1.00 83.56 92 LEU A O 1
ATOM 721 N N . VAL A 1 93 ? -7.112 2.673 0.517 1.00 85.75 93 VAL A N 1
ATOM 722 C CA . VAL A 1 93 ? -5.974 2.552 -0.402 1.00 85.75 93 VAL A CA 1
ATOM 723 C C . VAL A 1 93 ? -5.284 3.908 -0.488 1.00 85.75 93 VAL A C 1
ATOM 725 O O . VAL A 1 93 ? -5.955 4.921 -0.689 1.00 85.75 93 VAL A O 1
ATOM 728 N N . ILE A 1 94 ? -3.962 3.920 -0.352 1.00 83.19 94 ILE A N 1
ATOM 729 C CA . ILE A 1 94 ? -3.085 5.071 -0.574 1.00 83.19 94 ILE A CA 1
ATOM 730 C C . ILE A 1 94 ? -2.097 4.663 -1.663 1.00 83.19 94 ILE A C 1
ATOM 732 O O . ILE A 1 94 ? -1.282 3.775 -1.434 1.00 83.19 94 ILE A O 1
ATOM 736 N N . ALA A 1 95 ? -2.169 5.285 -2.838 1.00 80.69 95 ALA A N 1
ATOM 737 C CA . ALA A 1 95 ? -1.158 5.077 -3.869 1.00 80.69 95 ALA A CA 1
ATOM 738 C C . ALA A 1 95 ? -0.068 6.140 -3.771 1.00 80.69 95 ALA A C 1
ATOM 740 O O . ALA A 1 95 ? -0.363 7.343 -3.746 1.00 80.69 95 ALA A O 1
ATOM 741 N N . LEU A 1 96 ? 1.175 5.676 -3.746 1.00 72.25 96 LEU A N 1
ATOM 742 C CA . LEU A 1 96 ? 2.364 6.509 -3.788 1.00 72.25 96 LEU A CA 1
ATOM 743 C C . LEU A 1 96 ? 3.039 6.323 -5.147 1.00 72.25 96 LEU A C 1
ATOM 745 O O . LEU A 1 96 ? 3.286 5.201 -5.584 1.00 72.25 96 LEU A O 1
ATOM 749 N N . GLN A 1 97 ? 3.317 7.437 -5.812 1.00 64.19 97 GLN A N 1
ATOM 750 C CA . GLN A 1 97 ? 4.190 7.485 -6.976 1.00 64.19 97 GLN A CA 1
ATOM 751 C C . GLN A 1 97 ? 5.492 8.095 -6.472 1.00 64.19 97 GLN A C 1
ATOM 753 O O . GLN A 1 97 ? 5.465 9.228 -5.993 1.00 64.19 97 GLN A O 1
ATOM 758 N N . GLY A 1 98 ? 6.596 7.351 -6.502 1.00 52.41 98 GLY A N 1
ATOM 759 C CA . GLY A 1 98 ? 7.890 7.953 -6.197 1.00 52.41 98 GLY A CA 1
ATOM 760 C C . GLY A 1 98 ? 8.205 9.040 -7.232 1.00 52.41 98 GLY A C 1
ATOM 761 O O . GLY A 1 98 ? 7.875 8.953 -8.422 1.00 52.41 98 GLY A O 1
ATOM 762 N N . GLY A 1 99 ? 8.726 10.153 -6.733 1.00 49.56 99 GLY A N 1
ATOM 763 C CA . GLY A 1 99 ? 9.013 11.322 -7.541 1.00 49.56 99 GLY A CA 1
ATOM 764 C C . GLY A 1 99 ? 10.283 11.114 -8.354 1.00 49.56 99 GLY A C 1
ATOM 765 O O . GLY A 1 99 ? 11.369 10.963 -7.807 1.00 49.56 99 GLY A O 1
ATOM 766 N N . GLY A 1 100 ? 10.172 11.188 -9.678 1.00 41.66 100 GLY A N 1
ATOM 767 C CA . GLY A 1 100 ? 11.314 11.545 -10.508 1.00 41.66 100 GLY A CA 1
ATOM 768 C C . GLY A 1 100 ? 11.663 13.014 -10.270 1.00 41.66 100 GLY A C 1
ATOM 769 O O . GLY A 1 100 ? 10.940 13.887 -10.731 1.00 41.66 100 GLY A O 1
ATOM 770 N N . SER A 1 101 ? 12.751 13.255 -9.535 1.00 44.34 101 SER A N 1
ATOM 771 C CA . SER A 1 101 ? 13.596 14.458 -9.525 1.00 44.34 101 SER A CA 1
ATOM 772 C C . SER A 1 101 ? 12.903 15.820 -9.739 1.00 44.34 101 SER A C 1
ATOM 774 O O . SER A 1 101 ? 12.712 16.256 -10.873 1.00 44.34 101 SER A O 1
ATOM 776 N N . GLY A 1 102 ? 12.685 16.576 -8.655 1.00 40.78 102 GLY A N 1
ATOM 777 C CA . GLY A 1 102 ? 12.592 18.042 -8.724 1.00 40.78 102 GLY A CA 1
ATOM 778 C C . GLY A 1 102 ? 11.527 18.691 -7.836 1.00 40.78 102 GLY A C 1
ATOM 779 O O . GLY A 1 102 ? 10.337 18.558 -8.084 1.00 40.78 102 GLY A O 1
ATOM 780 N N . ASN A 1 103 ? 11.996 19.503 -6.884 1.00 36.09 103 ASN A N 1
ATOM 781 C CA . ASN A 1 103 ? 11.281 20.551 -6.141 1.00 36.09 103 ASN A CA 1
ATOM 782 C C . ASN A 1 103 ? 10.103 20.160 -5.222 1.00 36.09 103 ASN A C 1
ATOM 784 O O . ASN A 1 103 ? 8.956 20.064 -5.642 1.00 36.09 103 ASN A O 1
ATOM 788 N N . GLY A 1 104 ? 10.379 20.192 -3.911 1.00 38.25 104 GLY A N 1
ATOM 789 C CA . GLY A 1 104 ? 9.397 20.530 -2.871 1.00 38.25 104 GLY A CA 1
ATOM 790 C C . GLY A 1 104 ? 8.641 19.343 -2.274 1.00 38.25 104 GLY A C 1
ATOM 791 O O . GLY A 1 104 ? 7.648 18.886 -2.829 1.00 38.25 104 GLY A O 1
ATOM 792 N N . SER A 1 105 ? 9.075 18.904 -1.084 1.00 36.47 105 SER A N 1
ATOM 793 C CA . SER A 1 105 ? 8.491 17.815 -0.280 1.00 36.47 105 SER A CA 1
ATOM 794 C C . SER A 1 105 ? 7.051 18.122 0.171 1.00 36.47 105 SER A C 1
ATOM 796 O O . SER A 1 105 ? 6.777 18.581 1.279 1.00 36.47 105 SER A O 1
ATOM 798 N N . SER A 1 106 ? 6.096 17.856 -0.715 1.00 35.84 106 SER A N 1
ATOM 799 C CA . SER A 1 106 ? 4.669 17.763 -0.418 1.00 35.84 106 SER A CA 1
ATOM 800 C C . SER A 1 106 ? 4.132 16.518 -1.118 1.00 35.84 106 SER A C 1
ATOM 802 O O . SER A 1 106 ? 3.728 16.570 -2.281 1.00 35.84 106 SER A O 1
ATOM 804 N N . VAL A 1 107 ? 4.086 15.404 -0.386 1.00 46.97 107 VAL A N 1
ATOM 805 C CA . VAL A 1 107 ? 3.398 14.184 -0.819 1.00 46.97 107 VAL A CA 1
ATOM 806 C C . VAL A 1 107 ? 1.931 14.512 -1.022 1.00 46.97 107 VAL A C 1
ATOM 808 O O . VAL A 1 107 ? 1.197 14.768 -0.064 1.00 46.97 107 VAL A O 1
ATOM 811 N N . ARG A 1 108 ? 1.481 14.480 -2.271 1.00 47.41 108 ARG A N 1
ATOM 812 C CA . ARG A 1 108 ? 0.061 14.336 -2.560 1.00 47.41 108 ARG A CA 1
ATOM 813 C C . ARG A 1 108 ? -0.164 12.875 -2.921 1.00 47.41 108 ARG A C 1
ATOM 815 O O . ARG A 1 108 ? 0.437 12.428 -3.896 1.00 47.41 108 ARG A O 1
ATOM 822 N N . PRO A 1 109 ? -0.982 12.117 -2.162 1.00 54.53 109 PRO A N 1
ATOM 823 C CA . PRO A 1 109 ? -1.398 10.802 -2.619 1.00 54.53 109 PRO A CA 1
ATOM 824 C C . PRO A 1 109 ? -1.985 10.976 -4.015 1.00 54.53 109 PRO A C 1
ATOM 826 O O . PRO A 1 109 ? -2.924 11.749 -4.210 1.00 54.53 109 PRO A O 1
ATOM 829 N N . VAL A 1 110 ? -1.408 10.279 -4.989 1.00 61.22 110 VAL A N 1
ATOM 830 C CA . VAL A 1 110 ? -1.887 10.330 -6.375 1.00 61.22 110 VAL A CA 1
ATOM 831 C C . VAL A 1 110 ? -3.290 9.725 -6.455 1.00 61.22 110 VAL A C 1
ATOM 833 O O . VAL A 1 110 ? -4.112 10.085 -7.298 1.00 61.22 110 VAL A O 1
ATOM 836 N N . PHE A 1 111 ? -3.591 8.842 -5.503 1.00 64.50 111 PHE A N 1
ATOM 837 C CA . PHE A 1 111 ? -4.895 8.254 -5.305 1.00 64.50 111 PHE A CA 1
ATOM 838 C C . PHE A 1 111 ? -5.126 7.909 -3.838 1.00 64.50 111 PHE A C 1
ATOM 840 O O . PHE A 1 111 ? -4.280 7.291 -3.190 1.00 64.50 111 PHE A O 1
ATOM 847 N N . GLN A 1 112 ? -6.309 8.262 -3.338 1.00 67.25 112 GLN A N 1
ATOM 848 C CA . GLN A 1 112 ? -6.794 7.810 -2.044 1.00 67.25 112 GLN A CA 1
ATOM 849 C C . GLN A 1 112 ? -8.231 7.313 -2.192 1.00 67.25 112 GLN A C 1
ATOM 851 O O . GLN A 1 112 ? -9.125 8.096 -2.515 1.00 67.25 112 GLN A O 1
ATOM 856 N N . TRP A 1 113 ? -8.465 6.028 -1.933 1.00 70.75 113 TRP A N 1
ATOM 857 C CA . TRP A 1 113 ? -9.805 5.434 -1.923 1.00 70.75 113 TRP A CA 1
ATOM 858 C C . TRP A 1 113 ? -10.171 4.975 -0.528 1.00 70.75 113 TRP A C 1
ATOM 860 O O . TRP A 1 113 ? -9.390 4.294 0.121 1.00 70.75 113 TRP A O 1
ATOM 870 N N . ASN A 1 114 ? -11.362 5.339 -0.064 1.00 70.75 114 ASN A N 1
ATOM 871 C CA . ASN A 1 114 ? -11.852 4.976 1.256 1.00 70.75 114 ASN A CA 1
ATOM 872 C C . ASN A 1 114 ? -13.226 4.332 1.110 1.00 70.75 114 ASN A C 1
ATOM 874 O O . ASN A 1 114 ? -14.196 5.015 0.773 1.00 70.75 114 ASN A O 1
ATOM 878 N N . ARG A 1 115 ? -13.304 3.035 1.416 1.00 69.00 115 ARG A N 1
ATOM 879 C CA . ARG A 1 115 ? -14.533 2.240 1.307 1.00 69.00 115 ARG A CA 1
ATOM 880 C C . ARG A 1 115 ? -15.684 2.850 2.105 1.00 69.00 115 ARG A C 1
ATOM 882 O O . ARG A 1 115 ? -16.811 2.879 1.632 1.00 69.00 115 ARG A O 1
ATOM 889 N N . ARG A 1 116 ? -15.392 3.420 3.280 1.00 68.00 116 ARG A N 1
ATOM 890 C CA . ARG A 1 116 ? -16.402 4.001 4.184 1.00 68.00 116 ARG A CA 1
ATOM 891 C C . ARG A 1 116 ? -17.015 5.304 3.673 1.00 68.00 116 ARG A C 1
ATOM 893 O O . ARG A 1 116 ? -17.992 5.766 4.246 1.00 68.00 116 ARG A O 1
ATOM 900 N N . LYS A 1 117 ? -16.410 5.940 2.667 1.00 63.53 117 LYS A N 1
ATOM 901 C CA . LYS A 1 117 ? -16.881 7.222 2.128 1.00 63.53 117 LYS A CA 1
ATOM 902 C C . LYS A 1 117 ? -17.762 7.069 0.886 1.00 63.53 117 LYS A C 1
ATOM 904 O O . LYS A 1 117 ? -18.185 8.094 0.369 1.00 63.53 117 LYS A O 1
ATOM 909 N N . GLU A 1 118 ? -17.989 5.843 0.393 1.00 52.72 118 GLU A N 1
ATOM 910 C CA . GLU A 1 118 ? -18.792 5.476 -0.799 1.00 52.72 118 GLU A CA 1
ATOM 911 C C . GLU A 1 118 ? -18.509 6.257 -2.103 1.00 52.72 118 GLU A C 1
ATOM 913 O O . GLU A 1 118 ? -19.108 5.974 -3.138 1.00 52.72 118 GLU A O 1
ATOM 918 N N . ALA A 1 119 ? -17.566 7.199 -2.111 1.00 49.03 119 ALA A N 1
ATOM 919 C CA . ALA A 1 119 ? -17.222 8.006 -3.266 1.00 49.03 119 ALA A CA 1
ATOM 920 C C . ALA A 1 119 ? -16.256 7.227 -4.180 1.00 49.03 119 ALA A C 1
ATOM 922 O O . ALA A 1 119 ? -15.115 6.961 -3.784 1.00 49.03 119 ALA A O 1
ATOM 923 N N . PRO A 1 120 ? -16.662 6.872 -5.414 1.00 48.31 120 PRO A N 1
ATOM 924 C CA . PRO A 1 120 ? -15.773 6.238 -6.374 1.00 48.31 120 PRO A CA 1
ATOM 925 C C . PRO A 1 120 ? -14.801 7.281 -6.934 1.00 48.31 120 PRO A C 1
ATOM 927 O O . PRO A 1 120 ? -15.086 7.940 -7.940 1.00 48.31 120 PRO A O 1
ATOM 930 N N . CYS A 1 121 ? -13.647 7.432 -6.291 1.00 46.41 121 CYS A N 1
ATOM 931 C CA . CYS A 1 121 ? -12.524 8.167 -6.857 1.00 46.41 121 CYS A CA 1
ATOM 932 C C . CYS A 1 121 ? -11.897 7.342 -7.996 1.00 46.41 121 CYS A C 1
ATOM 934 O O . CYS A 1 121 ? -11.678 6.141 -7.865 1.00 46.41 121 CYS A O 1
ATOM 936 N N . GLN A 1 122 ? -11.654 7.975 -9.145 1.00 43.88 122 GLN A N 1
ATOM 937 C CA . GLN A 1 122 ? -10.829 7.417 -10.218 1.00 43.88 122 GLN A CA 1
ATOM 938 C C . GLN A 1 122 ? -9.453 8.069 -10.128 1.00 43.88 122 GLN A C 1
ATOM 940 O O . GLN A 1 122 ? -9.352 9.293 -10.101 1.00 43.88 122 GLN A O 1
ATOM 945 N N . CYS A 1 123 ? -8.399 7.258 -10.089 1.00 46.78 123 CYS A N 1
ATOM 946 C CA . CYS A 1 123 ? -7.052 7.744 -10.350 1.00 46.78 123 CYS A CA 1
ATOM 947 C C . CYS A 1 123 ? -6.850 7.800 -11.864 1.00 46.78 123 CYS A C 1
ATOM 949 O O . CYS A 1 123 ? -6.846 6.750 -12.507 1.00 46.78 123 CYS A O 1
ATOM 951 N N . ALA A 1 124 ? -6.664 8.992 -12.432 1.00 41.66 124 ALA A N 1
ATOM 952 C CA . ALA A 1 124 ? -6.348 9.130 -13.855 1.00 41.66 124 ALA A CA 1
ATOM 953 C C . ALA A 1 124 ? -5.011 8.451 -14.224 1.00 41.66 124 ALA A C 1
ATOM 955 O O . ALA A 1 124 ? -4.860 7.990 -15.351 1.00 41.66 124 ALA A O 1
ATOM 956 N N . LEU A 1 125 ? -4.083 8.340 -13.263 1.00 45.16 125 LEU A N 1
ATOM 957 C CA . LEU A 1 125 ? -2.751 7.753 -13.448 1.00 45.16 125 LEU A CA 1
ATOM 958 C C . LEU A 1 125 ? -2.729 6.220 -13.333 1.00 45.16 125 LEU A C 1
ATOM 960 O O . LEU A 1 125 ? -1.989 5.582 -14.066 1.00 45.16 125 LEU A O 1
ATOM 964 N N . LEU A 1 126 ? -3.575 5.617 -12.490 1.00 52.50 126 LEU A N 1
ATOM 965 C CA . LEU A 1 126 ? -3.651 4.151 -12.343 1.00 52.50 126 LEU A CA 1
ATOM 966 C C . LEU A 1 126 ? -4.741 3.515 -13.225 1.00 52.50 126 LEU A C 1
ATOM 968 O O . LEU A 1 126 ? -4.811 2.294 -13.327 1.00 52.50 126 LEU A O 1
ATOM 972 N N . GLN A 1 127 ? -5.639 4.330 -13.803 1.00 53.91 127 GLN A N 1
ATOM 973 C CA . GLN A 1 127 ? -6.798 3.906 -14.608 1.00 53.91 127 GLN A CA 1
ATOM 974 C C . GLN A 1 127 ? -7.590 2.732 -13.994 1.00 53.91 127 GLN A C 1
ATOM 976 O O . GLN A 1 127 ? -8.137 1.893 -14.709 1.00 53.91 127 GLN A O 1
ATOM 981 N N . ILE A 1 128 ? -7.665 2.655 -12.658 1.00 55.03 128 ILE A N 1
ATOM 982 C CA . ILE A 1 128 ? -8.323 1.541 -11.964 1.00 55.03 128 ILE A CA 1
ATOM 983 C C . ILE A 1 128 ? -9.819 1.565 -12.311 1.00 55.03 128 ILE A C 1
ATOM 985 O O . ILE A 1 128 ? -10.499 2.563 -12.029 1.00 55.03 128 ILE A O 1
ATOM 989 N N . PRO A 1 129 ? -10.368 0.489 -12.906 1.00 51.56 129 PRO A N 1
ATOM 990 C CA . PRO A 1 129 ? -11.777 0.437 -13.257 1.00 51.56 129 PRO A CA 1
ATOM 991 C C . PRO A 1 129 ? -12.646 0.617 -12.013 1.00 51.56 129 PRO A C 1
ATOM 993 O O . PRO A 1 129 ? -12.451 -0.058 -11.006 1.00 51.56 129 PRO A O 1
ATOM 996 N N . ARG A 1 130 ? -13.677 1.468 -12.086 1.00 55.91 130 ARG A N 1
ATOM 997 C CA . ARG A 1 130 ? -14.637 1.654 -10.977 1.00 55.91 130 ARG A CA 1
ATOM 998 C C . ARG A 1 130 ? -15.266 0.340 -10.505 1.00 55.91 130 ARG A C 1
ATOM 1000 O O . ARG A 1 130 ? -15.609 0.228 -9.335 1.00 55.91 130 ARG A O 1
ATOM 1007 N N . ALA A 1 131 ? -15.410 -0.637 -11.400 1.00 56.84 131 ALA A N 1
ATOM 1008 C CA . ALA A 1 131 ? -15.903 -1.973 -11.079 1.00 56.84 131 ALA A CA 1
ATOM 1009 C C . ALA A 1 131 ? -15.013 -2.720 -10.069 1.00 56.84 131 ALA A C 1
ATOM 1011 O O . ALA A 1 131 ? -15.538 -3.493 -9.284 1.00 56.84 131 ALA A O 1
ATOM 1012 N N . ALA A 1 132 ? -13.706 -2.443 -10.039 1.00 55.66 132 ALA A N 1
ATOM 1013 C CA . ALA A 1 132 ? -12.774 -3.025 -9.073 1.00 55.66 132 ALA A CA 1
ATOM 1014 C C . ALA A 1 132 ? -12.832 -2.367 -7.682 1.00 55.66 132 ALA A C 1
ATOM 1016 O O . ALA A 1 132 ? -12.365 -2.945 -6.708 1.00 55.66 132 ALA A O 1
ATOM 1017 N N . LEU A 1 133 ? -13.374 -1.147 -7.595 1.00 54.47 133 LEU A N 1
ATOM 1018 C CA . LEU A 1 133 ? -13.520 -0.380 -6.350 1.00 54.47 133 LEU A CA 1
ATOM 1019 C C . LEU A 1 133 ? -14.907 -0.538 -5.721 1.00 54.47 133 LEU A C 1
ATOM 1021 O O . LEU A 1 133 ? -15.126 -0.132 -4.580 1.00 54.47 133 LEU A O 1
ATOM 1025 N N . LYS A 1 134 ? -15.866 -1.071 -6.480 1.00 55.75 134 LYS A N 1
ATOM 1026 C CA . LYS A 1 134 ? -17.153 -1.480 -5.937 1.00 55.75 134 LYS A CA 1
ATOM 1027 C C . LYS A 1 134 ? -16.940 -2.829 -5.274 1.00 55.75 134 LYS A C 1
ATOM 1029 O O . LYS A 1 134 ? -16.453 -3.755 -5.915 1.00 55.75 134 LYS A O 1
ATOM 1034 N N . GLU A 1 135 ? -17.324 -2.931 -4.003 1.00 50.69 135 GLU A N 1
ATOM 1035 C CA . GLU A 1 135 ? -17.567 -4.238 -3.404 1.00 50.69 135 GLU A CA 1
ATOM 1036 C C . GLU A 1 135 ? -18.388 -5.077 -4.373 1.00 50.69 135 GLU A C 1
ATOM 1038 O O . GLU A 1 135 ? -19.309 -4.557 -5.018 1.00 50.69 135 GLU A O 1
ATOM 1043 N N . GLY A 1 136 ? -18.060 -6.363 -4.450 1.00 44.16 136 GLY A N 1
ATOM 1044 C CA . GLY A 1 136 ? -18.927 -7.361 -5.042 1.00 44.16 136 GLY A CA 1
ATOM 1045 C C . GLY A 1 136 ? -20.286 -7.343 -4.349 1.00 44.16 136 GLY A C 1
ATOM 1046 O O . GLY A 1 136 ? -20.575 -8.168 -3.498 1.00 44.16 136 GLY A O 1
ATOM 1047 N N . LYS A 1 137 ? -21.169 -6.429 -4.753 1.00 40.84 137 LYS A N 1
ATOM 1048 C CA . LYS A 1 137 ? -22.597 -6.696 -4.780 1.00 40.84 137 LYS A CA 1
ATOM 1049 C C . LYS A 1 137 ? -22.816 -7.583 -5.989 1.00 40.84 137 LYS A C 1
ATOM 1051 O O . LYS A 1 137 ? -23.199 -7.090 -7.040 1.00 40.84 137 LYS A O 1
ATOM 1056 N N . ASN A 1 138 ? -22.497 -8.862 -5.853 1.00 34.81 138 ASN A N 1
ATOM 1057 C CA . ASN A 1 138 ? -23.089 -9.900 -6.678 1.00 34.81 138 ASN A CA 1
ATOM 1058 C C . ASN A 1 138 ? -23.011 -11.240 -5.943 1.00 34.81 138 ASN A C 1
ATOM 1060 O O . ASN A 1 138 ? -21.994 -11.917 -6.017 1.00 34.81 138 ASN A O 1
ATOM 1064 N N . LYS A 1 139 ? -24.158 -11.545 -5.320 1.00 36.25 139 LYS A N 1
ATOM 1065 C CA . LYS A 1 139 ? -24.702 -12.838 -4.874 1.00 36.25 139 LYS A CA 1
ATOM 1066 C C . LYS A 1 139 ? -23.953 -13.613 -3.799 1.00 36.25 139 LYS A C 1
ATOM 1068 O O . LYS A 1 139 ? -22.895 -14.193 -4.098 1.00 36.25 139 LYS A O 1
#

Foldseek 3Di:
DFEEEEEEAAAADQVVLLVSLLVRLVVPAAYEYEYEHALVCPPDPNVPRNVNSVVSSVVSQVVSPHHYHYHYHNHAPLPVLLVVCQVVPHFKYFYFYHDDDDDDPDDDRLDIDGNVVVDQDARPVRRRDSVSNDHPPDD